Protein AF-A0A5E6N784-F1 (afdb_monomer_lite)

Foldseek 3Di:
DQVVCVVVVDHDPDDDDQDDQVDGDDPPADPPDDDDDDPVRVVSVCVVVVHDD

Sequence (53 aa):
MRRLWESLGFKVSRLIRIRFGEIRLPDNLRANQVDTLKPGQVKLLLDAVNLKG

Radius of gyration: 15.53 Å; chains: 1; bounding box: 33×22×36 Å

Secondary structure (DSSP, 8-state):
-HHHHHHTT---S-----EETTEEPPTT--TT---PPPHHHHHHHHHHTT---

pLDDT: mean 94.34, std 5.58, range [59.72, 97.56]

Structure (mmCIF, N/CA/C/O backbone):
data_AF-A0A5E6N784-F1
#
_entry.id   AF-A0A5E6N784-F1
#
loop_
_atom_site.group_PDB
_atom_site.id
_atom_site.type_symbol
_atom_site.label_atom_id
_atom_site.label_alt_id
_atom_site.label_comp_id
_atom_site.label_asym_id
_atom_site.label_entity_id
_atom_site.label_seq_id
_atom_site.pdbx_PDB_ins_code
_atom_site.Cartn_x
_atom_site.Cartn_y
_atom_site.Cartn_z
_atom_site.occupancy
_atom_site.B_iso_or_equiv
_atom_site.auth_seq_id
_atom_site.auth_comp_id
_atom_site.auth_asym_id
_atom_site.auth_atom_id
_atom_site.pdbx_PDB_model_num
ATOM 1 N N . MET A 1 1 ? 2.562 -6.312 -11.172 1.00 91.00 1 MET A N 1
ATOM 2 C CA . MET A 1 1 ? 2.929 -5.026 -11.807 1.00 91.00 1 MET A CA 1
ATOM 3 C C . MET A 1 1 ? 4.269 -5.078 -12.532 1.00 91.00 1 MET A C 1
ATOM 5 O O . MET A 1 1 ? 4.264 -4.901 -13.735 1.00 91.00 1 MET A O 1
ATOM 9 N N . ARG A 1 2 ? 5.398 -5.371 -11.864 1.00 94.25 2 ARG A N 1
ATOM 10 C CA . ARG A 1 2 ? 6.722 -5.4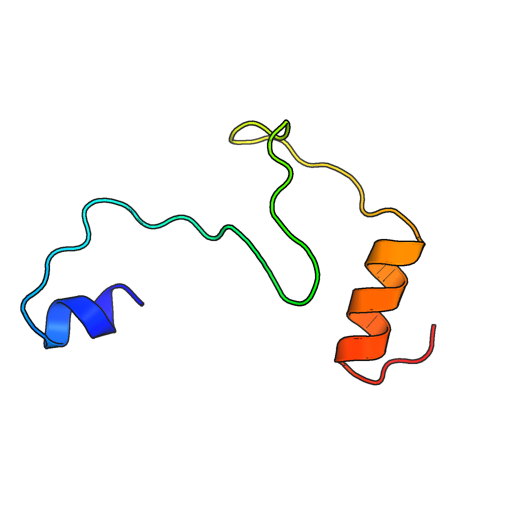25 -12.523 1.00 94.25 2 ARG A CA 1
ATOM 11 C C . ARG A 1 2 ? 6.768 -6.373 -13.737 1.00 94.25 2 ARG A C 1
ATOM 13 O O . ARG A 1 2 ? 7.054 -5.913 -14.830 1.00 94.25 2 ARG A O 1
ATOM 20 N N . ARG A 1 3 ? 6.335 -7.628 -13.561 1.00 95.50 3 ARG A N 1
ATOM 21 C CA . ARG A 1 3 ? 6.261 -8.625 -14.649 1.00 95.50 3 ARG A CA 1
ATOM 22 C C . ARG A 1 3 ? 5.378 -8.202 -15.834 1.00 95.50 3 ARG A C 1
ATOM 24 O O . ARG A 1 3 ? 5.712 -8.508 -16.964 1.00 95.50 3 ARG A O 1
ATOM 31 N N . LEU A 1 4 ? 4.275 -7.489 -15.577 1.00 97.06 4 LEU A N 1
ATOM 32 C CA . LEU A 1 4 ? 3.360 -6.996 -16.620 1.00 97.06 4 LEU A CA 1
ATOM 33 C C . LEU A 1 4 ? 4.057 -5.968 -17.524 1.00 97.06 4 LEU A C 1
ATOM 35 O O . LEU A 1 4 ? 3.961 -6.031 -18.743 1.00 97.06 4 LEU A O 1
ATOM 39 N N . TRP A 1 5 ? 4.782 -5.025 -16.923 1.00 96.25 5 TRP A N 1
ATOM 40 C CA . TRP A 1 5 ? 5.540 -4.030 -17.681 1.00 96.25 5 TRP A CA 1
ATOM 41 C C . TRP A 1 5 ? 6.716 -4.657 -18.424 1.00 96.25 5 TRP A C 1
ATOM 43 O O . TRP A 1 5 ? 6.951 -4.324 -19.582 1.00 96.25 5 TRP A O 1
ATOM 53 N N . GLU A 1 6 ? 7.402 -5.608 -17.792 1.00 96.06 6 GLU A N 1
ATOM 54 C CA . GLU A 1 6 ? 8.503 -6.345 -18.417 1.00 96.06 6 GLU A CA 1
ATOM 55 C C . GLU A 1 6 ? 8.026 -7.162 -19.625 1.00 96.06 6 GLU A C 1
ATOM 57 O O . GLU A 1 6 ? 8.698 -7.150 -20.652 1.00 96.06 6 GLU A O 1
ATOM 62 N N . SER A 1 7 ? 6.837 -7.782 -19.569 1.00 97.19 7 SER A N 1
ATOM 63 C CA . SER A 1 7 ? 6.264 -8.490 -20.729 1.00 97.19 7 SER A CA 1
ATOM 64 C C . SER A 1 7 ? 5.937 -7.580 -21.916 1.00 97.19 7 SER A C 1
ATOM 66 O O . SER A 1 7 ? 5.812 -8.062 -23.034 1.00 97.19 7 SER A O 1
ATOM 68 N N . LEU A 1 8 ? 5.818 -6.272 -21.683 1.00 97.56 8 LEU A N 1
ATOM 69 C CA . LEU A 1 8 ? 5.600 -5.257 -22.715 1.00 97.56 8 LEU A CA 1
ATOM 70 C C . LEU A 1 8 ? 6.911 -4.563 -23.138 1.00 97.56 8 LEU A C 1
ATOM 72 O O . LEU A 1 8 ? 6.874 -3.593 -23.888 1.00 97.56 8 LEU A O 1
ATOM 76 N N . GLY A 1 9 ? 8.066 -5.032 -22.650 1.00 97.31 9 GLY A N 1
ATOM 77 C CA . GLY A 1 9 ? 9.382 -4.485 -22.990 1.00 97.31 9 GLY A CA 1
ATOM 78 C C . GLY A 1 9 ? 9.806 -3.260 -22.173 1.00 97.31 9 GL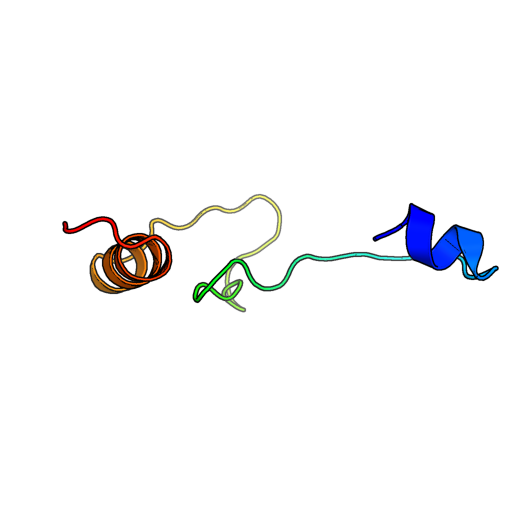Y A C 1
ATOM 79 O O . GLY A 1 9 ? 10.814 -2.633 -22.493 1.00 97.31 9 GLY A O 1
ATOM 80 N N . PHE A 1 10 ? 9.085 -2.911 -21.103 1.00 97.38 10 PHE A N 1
ATOM 81 C CA . PHE A 1 10 ? 9.419 -1.760 -20.260 1.00 97.38 10 PHE A CA 1
ATOM 82 C C . PHE A 1 10 ? 10.179 -2.167 -18.994 1.00 97.38 10 PHE A C 1
ATOM 84 O O . PHE A 1 10 ? 9.793 -3.090 -18.273 1.00 97.38 10 PHE A O 1
ATOM 91 N N . LYS A 1 11 ? 11.224 -1.402 -18.653 1.00 96.06 11 LYS A N 1
ATOM 92 C CA . LYS A 1 11 ? 11.955 -1.541 -17.386 1.00 96.06 11 LYS A CA 1
ATOM 93 C C . LYS A 1 11 ? 11.369 -0.618 -16.319 1.00 96.06 11 LYS A C 1
ATOM 95 O O . LYS A 1 11 ? 11.351 0.599 -16.475 1.00 96.06 11 LYS A O 1
ATOM 100 N N . VAL A 1 12 ? 10.961 -1.184 -15.183 1.00 96.38 12 VAL A N 1
ATOM 101 C CA . VAL A 1 12 ? 10.462 -0.404 -14.036 1.00 96.38 12 VAL A CA 1
ATOM 102 C C . VAL A 1 12 ? 11.623 -0.010 -13.119 1.00 96.38 12 VAL A C 1
ATOM 104 O O . VAL A 1 12 ? 12.141 -0.846 -12.374 1.00 96.38 12 VAL A O 1
ATOM 107 N N . SER A 1 13 ? 12.015 1.265 -13.131 1.00 96.00 13 SER A N 1
ATOM 108 C CA . SER A 1 13 ? 13.083 1.805 -12.269 1.00 96.00 13 SER A CA 1
ATOM 109 C C . SER A 1 13 ? 12.632 2.043 -10.822 1.00 96.00 13 SER A C 1
ATOM 111 O O . SER A 1 13 ? 13.415 1.859 -9.893 1.00 96.00 13 SER A O 1
ATOM 113 N N . ARG A 1 14 ? 11.358 2.401 -10.609 1.00 94.69 14 ARG A N 1
ATOM 114 C CA . ARG A 1 14 ? 10.763 2.643 -9.287 1.00 94.69 14 ARG A CA 1
ATOM 115 C C . ARG A 1 14 ? 9.289 2.245 -9.279 1.00 94.69 14 ARG A C 1
ATOM 117 O O . ARG A 1 14 ? 8.571 2.497 -10.238 1.00 94.69 14 ARG A O 1
ATOM 124 N N . LEU A 1 15 ? 8.840 1.639 -8.183 1.00 95.38 15 LEU A N 1
ATOM 125 C CA . LEU A 1 15 ? 7.438 1.297 -7.954 1.00 95.38 15 LEU A CA 1
ATOM 126 C C . LEU A 1 15 ? 7.094 1.580 -6.492 1.00 95.38 15 LEU A C 1
ATOM 128 O O . LEU A 1 15 ? 7.726 1.019 -5.602 1.00 95.38 15 LEU A O 1
ATOM 132 N N . ILE A 1 16 ? 6.100 2.435 -6.257 1.00 94.44 16 ILE A N 1
ATOM 133 C CA . ILE A 1 16 ? 5.603 2.772 -4.919 1.00 94.44 16 ILE A CA 1
ATOM 134 C C . ILE A 1 16 ? 4.094 2.552 -4.908 1.00 94.44 16 ILE A C 1
ATOM 136 O O . ILE A 1 16 ? 3.393 2.970 -5.830 1.00 94.44 16 ILE A O 1
ATOM 140 N N . ARG A 1 17 ? 3.583 1.908 -3.858 1.00 95.50 17 ARG A N 1
ATOM 141 C CA . ARG A 1 17 ? 2.143 1.818 -3.613 1.00 95.50 17 ARG A CA 1
ATOM 142 C C . ARG A 1 17 ? 1.699 3.039 -2.809 1.00 95.50 17 ARG A C 1
ATOM 144 O O . ARG A 1 17 ? 2.057 3.157 -1.645 1.00 95.50 17 ARG A O 1
ATOM 151 N N . ILE A 1 18 ? 0.907 3.912 -3.424 1.00 95.75 18 ILE A N 1
ATOM 152 C CA . ILE A 1 18 ? 0.423 5.165 -2.811 1.00 95.75 18 ILE A CA 1
ATOM 153 C C . ILE A 1 18 ? -0.980 5.054 -2.195 1.00 95.75 18 ILE A C 1
ATOM 155 O O . ILE A 1 18 ? -1.476 6.005 -1.601 1.00 95.75 18 ILE A O 1
ATOM 159 N N . ARG A 1 19 ? -1.662 3.920 -2.376 1.00 96.00 19 ARG A N 1
ATOM 160 C CA . ARG A 1 19 ? -3.022 3.678 -1.882 1.00 96.00 19 ARG A CA 1
ATOM 161 C C . ARG A 1 19 ? -3.291 2.179 -1.764 1.00 96.00 19 ARG A C 1
ATOM 163 O O . ARG A 1 19 ? -2.757 1.393 -2.551 1.00 96.00 19 ARG A O 1
ATOM 170 N N . PHE A 1 20 ? -4.132 1.800 -0.810 1.00 95.19 20 PHE A N 1
ATOM 171 C CA . PHE A 1 20 ? -4.723 0.472 -0.683 1.00 95.19 20 PHE A CA 1
ATOM 172 C C . PHE A 1 20 ? -6.196 0.605 -0.277 1.00 95.19 20 PHE A C 1
ATOM 174 O O . PHE A 1 20 ? -6.492 1.172 0.773 1.00 95.19 20 PHE A O 1
ATOM 181 N N . GLY A 1 21 ? -7.112 0.113 -1.118 1.00 94.50 21 GLY A N 1
ATOM 182 C CA . GLY A 1 21 ? -8.543 0.397 -0.965 1.00 94.50 21 GLY A CA 1
ATOM 183 C C . GLY A 1 21 ? -8.795 1.906 -0.876 1.00 94.50 21 GLY A C 1
ATOM 184 O O . GLY A 1 21 ? -8.206 2.686 -1.631 1.00 94.50 21 GLY A O 1
ATOM 185 N N . GLU A 1 22 ? -9.586 2.315 0.113 1.00 94.00 22 GLU A N 1
ATOM 186 C CA . GLU A 1 22 ? -9.889 3.726 0.383 1.00 94.00 22 GLU A CA 1
ATOM 187 C C . GLU A 1 22 ? -8.758 4.484 1.103 1.00 94.00 22 GLU A C 1
ATOM 189 O O . GLU A 1 22 ? -8.777 5.715 1.189 1.00 94.00 22 GLU A O 1
ATOM 194 N N . ILE A 1 23 ? -7.716 3.789 1.574 1.00 96.00 23 ILE A N 1
ATOM 195 C CA . ILE A 1 23 ? -6.631 4.393 2.358 1.00 96.00 23 ILE A CA 1
ATOM 196 C C . ILE A 1 23 ? -5.492 4.852 1.446 1.00 96.00 23 ILE A C 1
ATOM 198 O O . ILE A 1 23 ? -4.839 4.047 0.781 1.00 96.00 23 ILE A O 1
ATOM 202 N N . ARG A 1 24 ? -5.224 6.163 1.424 1.00 95.81 24 ARG A N 1
ATOM 203 C CA . ARG A 1 24 ? -4.045 6.760 0.768 1.00 95.81 24 ARG A CA 1
ATOM 204 C C . ARG A 1 2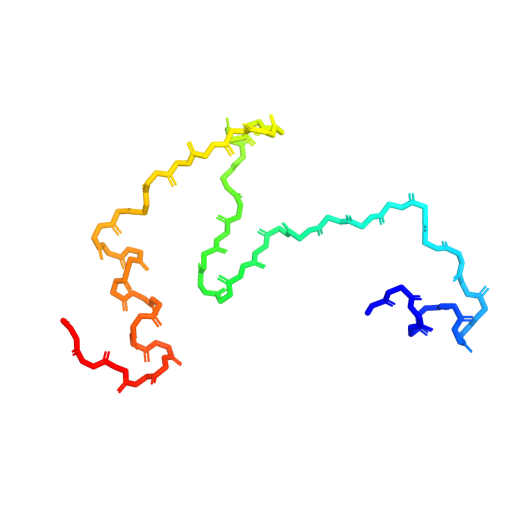4 ? -2.835 6.742 1.704 1.00 95.81 24 ARG A C 1
ATOM 206 O O . ARG A 1 24 ? -2.996 6.833 2.917 1.00 95.81 24 ARG A O 1
ATOM 213 N N . LEU A 1 25 ?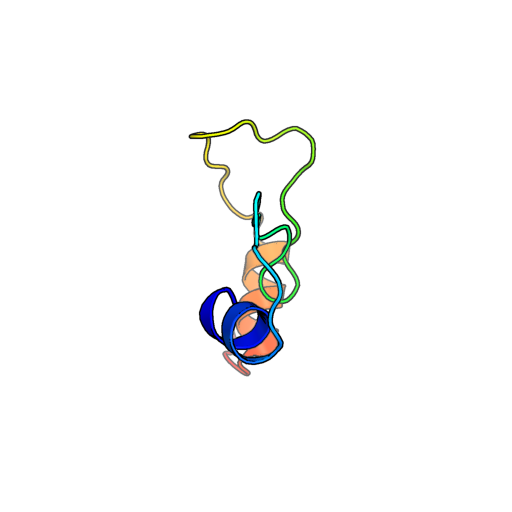 -1.637 6.667 1.126 1.00 95.69 25 LEU A N 1
ATOM 214 C CA . LEU A 1 25 ? -0.382 6.904 1.833 1.00 95.69 25 LEU A CA 1
ATOM 215 C C . LEU A 1 25 ? -0.343 8.379 2.274 1.00 95.69 25 LEU A C 1
ATOM 217 O O . LEU A 1 25 ? -0.445 9.240 1.400 1.00 95.69 25 LEU A O 1
ATOM 221 N N . PRO A 1 26 ? -0.235 8.684 3.580 1.00 94.69 26 PRO A N 1
ATOM 222 C CA . PRO A 1 26 ? -0.157 10.064 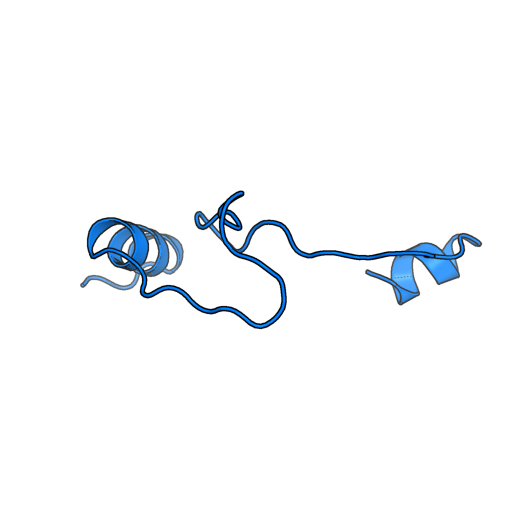4.046 1.00 94.69 26 PRO A CA 1
ATOM 223 C C . PRO A 1 26 ? 1.138 10.737 3.583 1.00 94.69 26 PRO A C 1
ATOM 225 O O . PRO A 1 26 ? 2.212 10.150 3.698 1.00 94.69 26 PRO A O 1
ATOM 228 N N . ASP A 1 27 ? 1.051 11.985 3.121 1.00 92.75 27 ASP A N 1
ATOM 229 C CA . ASP A 1 27 ? 2.208 12.732 2.597 1.00 92.75 27 ASP A CA 1
ATOM 230 C C . ASP A 1 27 ? 3.289 12.992 3.661 1.00 92.75 27 ASP A C 1
ATOM 232 O O . ASP A 1 27 ? 4.467 13.159 3.347 1.00 92.75 27 ASP A O 1
ATOM 236 N N . ASN A 1 28 ? 2.897 13.016 4.937 1.00 94.25 28 ASN A N 1
ATOM 237 C CA . ASN A 1 28 ? 3.787 13.221 6.076 1.00 94.25 28 ASN A CA 1
ATOM 238 C C . ASN A 1 28 ? 4.408 11.922 6.621 1.00 94.25 28 ASN A C 1
ATOM 240 O O . ASN A 1 28 ? 5.284 12.001 7.485 1.00 94.25 28 ASN A O 1
ATOM 244 N N . LEU A 1 29 ? 3.981 10.748 6.143 1.00 94.44 29 LEU A N 1
ATOM 245 C CA . LEU A 1 29 ? 4.498 9.465 6.608 1.00 94.44 29 LEU A CA 1
ATOM 246 C C . LEU A 1 29 ? 5.775 9.111 5.839 1.00 94.44 29 LEU A C 1
ATOM 248 O O . LEU A 1 29 ? 5.745 8.820 4.640 1.00 94.44 29 LEU A O 1
ATOM 252 N N . ARG A 1 30 ? 6.921 9.147 6.525 1.00 92.88 30 ARG A N 1
ATOM 253 C CA . ARG A 1 30 ? 8.217 8.856 5.900 1.00 92.88 30 ARG A CA 1
ATOM 254 C C . ARG A 1 30 ? 8.415 7.355 5.703 1.00 92.88 30 ARG A C 1
ATOM 256 O O . ARG A 1 30 ? 7.740 6.519 6.300 1.00 92.88 30 ARG A O 1
ATOM 263 N N . ALA A 1 31 ? 9.398 7.008 4.874 1.00 92.00 31 ALA A N 1
ATOM 264 C CA . ALA A 1 31 ? 9.818 5.623 4.707 1.00 92.00 31 ALA A CA 1
ATOM 265 C C . ALA A 1 31 ? 10.146 4.980 6.067 1.00 92.00 31 ALA A C 1
ATOM 267 O O . ALA A 1 31 ? 10.752 5.615 6.929 1.00 92.00 31 ALA A O 1
ATOM 268 N N . ASN A 1 32 ? 9.755 3.715 6.229 1.00 93.62 32 ASN A N 1
ATOM 269 C CA . ASN A 1 32 ? 9.910 2.921 7.454 1.00 93.62 32 ASN A CA 1
ATOM 270 C C . ASN A 1 32 ? 9.122 3.427 8.678 1.00 93.62 32 ASN A C 1
ATOM 272 O O . ASN A 1 32 ? 9.350 2.937 9.781 1.00 93.62 32 ASN A O 1
ATOM 276 N N . GLN A 1 33 ? 8.190 4.369 8.505 1.00 96.25 33 GLN A N 1
ATOM 277 C CA . GLN A 1 33 ? 7.248 4.762 9.552 1.00 96.25 33 GLN A CA 1
ATOM 278 C C . GLN A 1 33 ? 5.900 4.064 9.379 1.00 96.25 33 GLN A C 1
ATOM 280 O O . GLN A 1 33 ? 5.519 3.652 8.281 1.00 96.25 33 GLN A O 1
ATOM 285 N N . VAL A 1 34 ? 5.170 3.963 10.486 1.00 95.44 34 VAL A N 1
ATOM 286 C CA . VAL A 1 34 ? 3.802 3.449 10.535 1.00 95.44 34 VAL A CA 1
ATOM 287 C C . VAL A 1 34 ? 2.924 4.440 11.285 1.00 95.44 34 VAL A C 1
ATOM 289 O O . VAL A 1 34 ? 3.398 5.130 12.186 1.00 95.44 34 VAL A O 1
ATOM 292 N N . ASP A 1 35 ? 1.653 4.498 10.908 1.00 95.06 35 ASP A N 1
ATOM 293 C CA . ASP A 1 35 ? 0.632 5.270 11.608 1.00 95.06 35 ASP A CA 1
ATOM 294 C C . ASP A 1 35 ? -0.596 4.385 11.828 1.00 95.06 35 ASP A C 1
ATOM 296 O O . ASP A 1 35 ? -0.902 3.508 11.012 1.00 95.06 35 ASP A O 1
ATOM 300 N N . THR A 1 36 ? -1.278 4.590 12.950 1.00 96.81 36 THR A N 1
ATOM 301 C CA . THR A 1 36 ? -2.466 3.808 13.300 1.00 96.81 36 THR A CA 1
ATOM 302 C C . THR A 1 36 ? -3.679 4.385 12.583 1.00 96.81 36 THR A C 1
ATOM 304 O O . THR A 1 36 ? -3.922 5.590 12.616 1.00 96.81 36 THR A O 1
ATOM 307 N N . LEU A 1 37 ? -4.473 3.524 11.943 1.00 96.44 37 LEU A N 1
ATOM 308 C CA . LEU A 1 37 ? -5.686 3.965 11.261 1.00 96.44 37 LEU A CA 1
ATOM 309 C C . LEU A 1 37 ? -6.687 4.554 12.255 1.00 96.44 37 LEU A C 1
ATOM 311 O O . LEU A 1 37 ? -6.982 3.972 13.299 1.00 96.44 37 LEU A O 1
ATOM 315 N N . LYS A 1 38 ? -7.269 5.693 11.883 1.00 95.69 38 LYS A N 1
ATOM 316 C CA . LYS A 1 38 ? -8.368 6.301 12.637 1.00 95.69 38 LYS A CA 1
ATOM 317 C C . LYS A 1 38 ? -9.622 5.418 12.535 1.00 95.69 38 LYS A C 1
ATOM 319 O O . LYS A 1 38 ? -9.809 4.769 11.505 1.00 95.69 38 LYS A O 1
ATOM 324 N N . PRO A 1 39 ? -10.550 5.456 13.509 1.00 96.12 39 PRO A N 1
ATOM 325 C CA . PRO A 1 39 ? -11.763 4.631 13.475 1.00 96.12 39 PRO A CA 1
ATOM 326 C C . PRO A 1 39 ? -12.563 4.738 12.166 1.00 96.12 39 PRO A C 1
ATOM 328 O O . PRO A 1 39 ? -12.998 3.731 11.618 1.00 96.12 39 PRO A O 1
ATOM 331 N N . GLY A 1 40 ? -12.677 5.943 11.593 1.00 95.12 40 GLY A N 1
ATOM 332 C CA . GLY A 1 40 ? -13.338 6.135 10.296 1.00 95.12 40 GLY A CA 1
ATOM 333 C C . GLY A 1 40 ? -12.621 5.448 9.128 1.00 95.12 40 GLY A C 1
ATOM 334 O O . GLY A 1 40 ? -13.271 4.925 8.233 1.00 95.12 40 GLY A O 1
ATOM 335 N N . GLN A 1 41 ? -11.287 5.393 9.149 1.00 95.88 41 GLN A N 1
ATOM 336 C CA . GLN A 1 41 ? -10.497 4.685 8.137 1.00 95.88 41 GLN A CA 1
ATOM 337 C C . GLN A 1 41 ? -10.653 3.167 8.256 1.00 95.88 41 GLN A C 1
ATOM 339 O O . GLN A 1 41 ? -10.730 2.482 7.240 1.00 95.88 41 GLN A O 1
ATOM 344 N N . VAL A 1 42 ? -10.739 2.646 9.483 1.00 96.12 42 VAL A N 1
ATOM 345 C CA . VAL A 1 42 ? -11.039 1.227 9.721 1.00 96.12 42 VAL A CA 1
ATOM 346 C C . VAL A 1 42 ? -12.422 0.886 9.174 1.00 9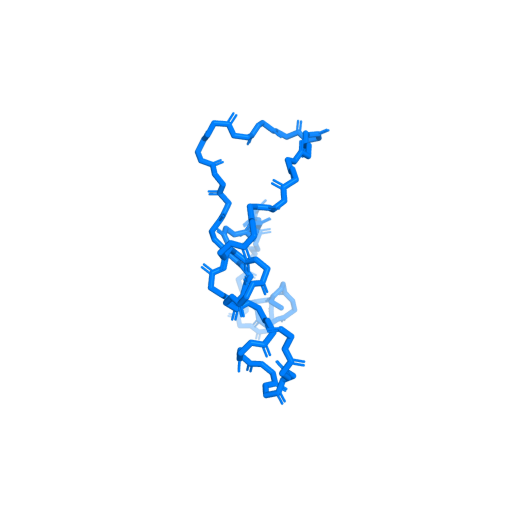6.12 42 VAL A C 1
ATOM 348 O O . VAL A 1 42 ? -12.552 -0.076 8.421 1.00 96.12 42 VAL A O 1
ATOM 351 N N . LYS A 1 43 ? -13.428 1.719 9.465 1.00 95.56 43 LYS A N 1
ATOM 352 C CA . LYS A 1 43 ? -14.786 1.538 8.943 1.00 95.56 43 LYS A CA 1
ATOM 353 C C . LYS A 1 43 ? -14.821 1.478 7.411 1.00 95.56 43 LYS A C 1
ATOM 355 O O . LYS A 1 43 ? -15.408 0.555 6.865 1.00 95.56 43 LYS A O 1
ATOM 360 N N . LEU A 1 44 ? -14.122 2.388 6.724 1.00 94.94 44 LEU A N 1
ATOM 361 C CA . LEU A 1 44 ? -14.031 2.375 5.256 1.00 94.94 44 LEU A CA 1
ATOM 362 C C . LEU A 1 44 ? -13.493 1.046 4.707 1.00 94.94 44 LEU A C 1
ATOM 364 O O . LEU A 1 44 ? -13.964 0.568 3.678 1.00 94.94 44 LEU A O 1
ATOM 368 N N . LEU A 1 45 ? -12.505 0.450 5.378 1.00 95.56 45 LEU A N 1
ATOM 369 C CA . LEU A 1 45 ? -11.954 -0.839 4.965 1.00 95.56 45 LEU A CA 1
ATOM 370 C C . LEU A 1 45 ? -12.933 -1.988 5.204 1.00 95.56 45 LEU A C 1
ATOM 372 O O . LEU A 1 45 ? -13.025 -2.865 4.351 1.00 95.56 45 LEU A O 1
ATOM 376 N N . LEU A 1 46 ? -13.648 -1.983 6.331 1.00 96.38 46 LEU A N 1
ATOM 377 C CA . LEU A 1 46 ? -14.649 -3.001 6.660 1.00 96.38 46 LEU A CA 1
ATOM 378 C C . LEU A 1 46 ? -15.828 -2.960 5.679 1.00 96.38 46 LEU A C 1
ATOM 380 O O . LEU A 1 46 ? -16.177 -3.989 5.093 1.00 96.38 46 LEU A O 1
ATOM 384 N N . ASP A 1 47 ? -16.354 -1.763 5.414 1.00 94.94 47 ASP A N 1
ATOM 385 C CA . ASP A 1 47 ? -17.444 -1.541 4.462 1.00 94.94 47 ASP A CA 1
ATOM 386 C C . ASP A 1 47 ? -17.051 -2.009 3.047 1.00 94.94 47 ASP A C 1
ATOM 388 O O . ASP A 1 47 ? -17.837 -2.676 2.373 1.00 94.94 47 ASP A O 1
ATOM 392 N N . ALA A 1 48 ? -15.809 -1.751 2.613 1.00 95.19 48 ALA A N 1
ATOM 393 C CA . ALA A 1 48 ? -15.314 -2.139 1.286 1.00 95.19 48 ALA A CA 1
ATOM 394 C C . ALA A 1 48 ? -15.304 -3.659 1.036 1.00 95.19 48 ALA A C 1
ATOM 396 O O . ALA A 1 48 ? -15.294 -4.095 -0.117 1.00 95.19 48 ALA A O 1
ATOM 397 N N . VAL A 1 49 ? -15.303 -4.468 2.098 1.00 96.12 49 VAL A N 1
ATOM 398 C CA . VAL A 1 49 ? -15.351 -5.936 2.017 1.00 96.12 49 VAL A CA 1
ATOM 399 C C . VAL A 1 49 ? -16.647 -6.517 2.591 1.00 96.12 49 VAL A C 1
ATOM 401 O O . VAL A 1 49 ? -16.718 -7.717 2.848 1.00 96.12 49 VAL A O 1
ATOM 404 N N . ASN A 1 50 ? -17.683 -5.688 2.764 1.00 95.38 50 ASN A N 1
ATOM 405 C CA . ASN A 1 50 ? -18.981 -6.069 3.333 1.00 95.38 50 ASN A CA 1
ATOM 406 C C . ASN A 1 50 ? -18.891 -6.713 4.729 1.00 95.38 50 ASN A C 1
ATOM 408 O O . ASN A 1 50 ? -19.745 -7.520 5.108 1.00 95.38 50 ASN A O 1
ATOM 412 N N . LEU A 1 51 ? -17.872 -6.353 5.509 1.00 94.88 51 LEU A N 1
ATOM 413 C CA . LEU A 1 51 ? -17.783 -6.725 6.914 1.00 94.88 51 LEU A CA 1
ATOM 414 C C . LEU A 1 51 ? -18.452 -5.623 7.734 1.00 94.88 51 LEU A C 1
ATOM 416 O O . LEU A 1 51 ? -18.061 -4.464 7.663 1.00 94.88 51 LEU A O 1
ATOM 420 N N . LYS A 1 52 ? -19.486 -5.973 8.502 1.00 76.69 52 LYS A N 1
ATOM 421 C CA . LYS A 1 52 ? -20.136 -5.029 9.419 1.00 76.69 52 LYS A CA 1
ATOM 422 C C . LYS A 1 52 ? -19.316 -4.957 10.707 1.00 76.69 52 LYS A C 1
ATOM 424 O O . LYS A 1 52 ? -19.146 -5.986 11.360 1.00 76.69 52 LYS A O 1
ATOM 429 N N . GLY A 1 53 ? -18.829 -3.767 11.054 1.00 59.72 53 GLY A N 1
ATOM 430 C CA . GLY A 1 53 ? -18.160 -3.464 12.323 1.00 59.72 53 GLY A CA 1
ATOM 431 C C . GLY A 1 53 ? -18.607 -2.132 12.893 1.00 59.72 53 GLY A C 1
ATOM 432 O O . GLY A 1 53 ? -19.000 -1.250 12.095 1.00 59.72 53 GLY A O 1
#